Protein AF-A0AAW8HUB0-F1 (afdb_monomer)

Radius of gyration: 15.44 Å; Cα contacts (8 Å, |Δi|>4): 208; chains: 1; bounding box: 34×41×39 Å

Secondary structure (DSSP, 8-state):
----B-TT--HHHHHHHHHHSTTS-HHHHHHHT--HHHHHHHHHHHHHHHHHHTT-BSSPPEEEE-GGG-EEEE--B-HHHHHH-EEEETTEEEE----SHHHHHHHHHHHHHHHHHHHHHHH--SHHHHHHHHHHHHHHHHHHHHHHTT-HHHHHHHHHHHHT--TTS--

Sequence (171 aa):
MKKLKTKNLKESEFIRYIENNPVVSKALCEEYGISTETIAYALYVHSNNFFLKNNYVQDDIHYDIVKDNLIIMKPTLRQSYRRTRQVDYNGYIFLSGIKEYQDYCILLTLCCYHWIADVFTVYNHSEQSQFIIAVTNDLLKRSVDHFSAEHENVINCFNILKEKFPSYKKN

Nearest PDB structures (foldseek):
  8any-assembly1_AL  TM=5.042E-01  e=6.457E+00  Homo sapiens
  8jd3-assembly1_3  TM=2.979E-01  e=7.185E+00  Homo sapiens
  8qae-assembly1_A  TM=3.237E-01  e=9.384E+00  synthetic construct

Foldseek 3Di:
DPWDWQPPDDLVSQLVVQQVDPLFPPVLCVVLVHHSSLLSNLLQVLLQVQCVVLPFADDGWTWIADPPRAIFIDGHGDPVCVVQVWDDQPNDTDRLPDDDSSLSSLLSLLSSLLVLLLCLVLPHDDSSSVSNNVRSVVSNVVSCVVCCVPRVSSNVSSVVVSVPDPPPPPD

Mean predicted aligned error: 7.53 Å

Organism: Pluralibacter gergoviae (NCBI:txid61647)

pLDDT: mean 77.23, std 11.47, range [35.84, 92.56]

Structure (mmCIF, N/CA/C/O backbone):
data_AF-A0AAW8HUB0-F1
#
_entry.id   AF-A0AAW8HUB0-F1
#
loop_
_atom_site.group_PDB
_atom_site.id
_atom_site.type_symbol
_atom_site.label_atom_id
_atom_site.label_alt_id
_atom_site.label_comp_id
_atom_site.label_asym_id
_atom_site.label_entity_id
_atom_site.label_seq_id
_atom_site.pdbx_PDB_ins_code
_atom_site.Cartn_x
_atom_site.Cartn_y
_atom_site.Cartn_z
_atom_site.occupancy
_atom_site.B_iso_or_equiv
_atom_site.auth_seq_id
_atom_site.auth_comp_id
_atom_site.auth_asym_id
_atom_site.auth_atom_id
_atom_site.pdbx_PDB_model_num
ATOM 1 N N . MET A 1 1 ? 11.659 -10.778 15.248 1.00 37.06 1 MET A N 1
ATOM 2 C CA . MET A 1 1 ? 10.255 -11.199 15.026 1.00 37.06 1 MET A CA 1
ATOM 3 C C . MET A 1 1 ? 10.199 -12.157 13.846 1.00 37.06 1 MET A C 1
ATOM 5 O O . MET A 1 1 ? 10.813 -11.865 12.826 1.00 37.06 1 MET A O 1
ATOM 9 N N . LYS A 1 2 ? 9.523 -13.307 13.977 1.00 40.53 2 LYS A N 1
ATOM 10 C CA . LYS A 1 2 ? 9.241 -14.193 12.832 1.00 40.53 2 LYS A CA 1
ATOM 11 C C . LYS A 1 2 ? 8.358 -13.418 11.843 1.00 40.53 2 LYS A C 1
ATOM 13 O O . LYS A 1 2 ? 7.355 -12.860 12.269 1.00 40.53 2 LYS A O 1
ATOM 18 N N . LYS A 1 3 ? 8.737 -13.357 10.558 1.00 47.56 3 LYS A N 1
ATOM 19 C CA . LYS A 1 3 ? 7.909 -12.751 9.499 1.00 47.56 3 LYS A CA 1
ATOM 20 C C . LYS A 1 3 ? 6.572 -13.493 9.449 1.00 47.56 3 LYS A C 1
ATOM 22 O O . LYS A 1 3 ? 6.553 -14.674 9.099 1.00 47.56 3 LYS A O 1
ATOM 27 N N . LEU A 1 4 ? 5.482 -12.827 9.816 1.00 48.91 4 LEU A N 1
ATOM 28 C CA . LEU A 1 4 ? 4.146 -13.372 9.623 1.00 48.91 4 LEU A CA 1
ATOM 29 C C . LEU A 1 4 ? 3.770 -13.127 8.159 1.00 48.91 4 LEU A C 1
ATOM 31 O O . LEU A 1 4 ? 3.674 -11.984 7.720 1.00 48.91 4 LEU A O 1
ATOM 35 N N . LYS A 1 5 ? 3.637 -14.203 7.384 1.00 52.25 5 LYS A N 1
ATOM 36 C CA . LYS A 1 5 ? 3.112 -14.134 6.017 1.00 52.25 5 LYS A CA 1
ATOM 37 C C . LYS A 1 5 ? 1.595 -14.198 6.126 1.00 52.25 5 LYS A C 1
ATOM 39 O O . LYS A 1 5 ? 1.090 -15.237 6.544 1.00 52.25 5 LYS A O 1
ATOM 44 N N . THR A 1 6 ? 0.868 -13.149 5.744 1.00 53.97 6 THR A N 1
ATOM 45 C CA . THR A 1 6 ? -0.609 -13.134 5.818 1.00 53.97 6 THR A CA 1
ATOM 46 C C . THR A 1 6 ? -1.260 -13.804 4.602 1.00 53.97 6 THR A C 1
ATOM 48 O O . THR A 1 6 ? -2.378 -13.484 4.203 1.00 53.97 6 THR A O 1
ATOM 51 N N . LYS A 1 7 ? -0.545 -14.746 3.973 1.00 49.94 7 LYS A N 1
ATOM 52 C CA . LYS A 1 7 ? -1.015 -15.435 2.774 1.00 49.94 7 LYS A CA 1
ATOM 53 C C . LYS A 1 7 ? -2.383 -16.066 3.068 1.00 49.94 7 LYS A C 1
ATOM 55 O O . LYS A 1 7 ? -2.482 -16.892 3.970 1.00 49.94 7 LYS A O 1
ATOM 60 N N . ASN A 1 8 ? -3.384 -15.695 2.273 1.00 54.28 8 ASN A N 1
ATOM 61 C CA . ASN A 1 8 ? -4.779 -16.129 2.352 1.00 54.28 8 ASN A CA 1
ATOM 62 C C . ASN A 1 8 ? -5.586 -15.658 3.582 1.00 54.28 8 ASN A C 1
ATOM 64 O O . ASN A 1 8 ? -6.572 -16.319 3.904 1.00 54.28 8 ASN A O 1
ATOM 68 N N . LEU A 1 9 ? -5.213 -14.566 4.269 1.00 63.25 9 LEU A N 1
ATOM 69 C CA . LEU A 1 9 ? -6.100 -14.020 5.306 1.00 63.25 9 LEU A CA 1
ATOM 70 C C . LEU A 1 9 ? -7.388 -13.482 4.673 1.00 63.25 9 LEU A C 1
ATOM 72 O O . LEU A 1 9 ? -7.348 -12.591 3.822 1.00 63.25 9 LEU A O 1
ATOM 76 N N . LYS A 1 10 ? -8.526 -14.004 5.126 1.00 69.06 10 LYS A N 1
ATOM 77 C CA . LYS A 1 10 ? -9.844 -13.423 4.851 1.00 69.06 10 LYS A CA 1
ATOM 78 C C . LYS A 1 10 ? -9.950 -12.058 5.530 1.00 69.06 10 LYS A C 1
ATOM 80 O O . LYS A 1 10 ? -9.254 -11.800 6.511 1.00 69.06 10 LYS A O 1
ATOM 85 N N . GLU A 1 11 ? -10.861 -11.213 5.054 1.00 72.94 11 GLU A N 1
ATOM 86 C CA . GLU A 1 11 ? -11.143 -9.885 5.625 1.00 72.94 11 GLU A CA 1
ATOM 87 C C . GLU A 1 11 ? -11.198 -9.897 7.164 1.00 72.94 11 GLU A C 1
ATOM 89 O O . GLU A 1 11 ? -10.469 -9.156 7.820 1.00 72.94 11 GLU A O 1
ATOM 94 N N . SER A 1 12 ? -11.976 -10.810 7.751 1.00 73.38 12 SER A N 1
ATOM 95 C CA . SER A 1 12 ? -12.127 -10.930 9.206 1.00 73.38 12 SER A CA 1
ATOM 96 C C . SER A 1 12 ? -10.828 -11.283 9.937 1.00 73.38 12 SER A C 1
ATOM 98 O O . SER A 1 12 ? -10.614 -10.867 11.076 1.00 73.38 12 SER A O 1
ATOM 100 N N . GLU A 1 13 ? -9.927 -12.026 9.297 1.00 74.81 13 GLU A N 1
ATOM 101 C CA . GLU A 1 13 ? -8.632 -12.377 9.873 1.00 74.81 13 GLU A CA 1
ATOM 102 C C . GLU A 1 13 ? -7.633 -11.220 9.760 1.00 74.81 13 GLU A C 1
ATOM 104 O O . GLU A 1 13 ? -6.817 -11.032 10.664 1.00 74.81 13 GLU A O 1
ATOM 109 N N . PHE A 1 14 ? -7.722 -10.421 8.691 1.00 77.44 14 PHE A N 1
ATOM 110 C CA . PHE A 1 14 ? -6.970 -9.173 8.552 1.00 77.44 14 PHE A CA 1
ATOM 111 C C . PHE A 1 14 ? -7.411 -8.146 9.601 1.00 77.44 14 PHE A C 1
ATOM 113 O O . PHE A 1 14 ? -6.564 -7.592 10.301 1.00 77.44 14 PHE A O 1
ATOM 120 N N . ILE A 1 15 ? -8.723 -7.960 9.774 1.00 78.38 15 ILE A N 1
ATOM 121 C CA . ILE A 1 15 ? -9.304 -7.063 10.780 1.00 78.38 15 ILE A CA 1
ATOM 122 C C . ILE A 1 15 ? -8.828 -7.442 12.178 1.00 78.38 15 ILE A C 1
ATOM 124 O O . ILE A 1 15 ? -8.159 -6.644 12.838 1.00 78.38 15 ILE A O 1
ATOM 128 N N . ARG A 1 16 ? -9.045 -8.702 12.577 1.00 77.62 16 ARG A N 1
ATOM 129 C CA . ARG A 1 16 ? -8.613 -9.205 13.887 1.00 77.62 16 ARG A CA 1
ATOM 130 C C . ARG A 1 16 ? -7.115 -9.027 14.106 1.00 77.62 16 ARG A C 1
ATOM 132 O O . ARG A 1 16 ? -6.648 -8.873 15.231 1.00 77.62 16 ARG A O 1
ATOM 139 N N . TYR A 1 17 ? -6.319 -9.089 13.046 1.00 73.81 17 TYR A N 1
ATOM 140 C CA . TYR A 1 17 ? -4.887 -8.885 13.157 1.00 73.81 17 TYR A CA 1
ATOM 141 C C . TYR A 1 17 ? -4.527 -7.418 13.432 1.00 73.81 17 TYR A C 1
ATOM 143 O O . TYR A 1 17 ? -3.723 -7.166 14.331 1.00 73.81 17 TYR A O 1
ATOM 151 N N . ILE A 1 18 ? -5.106 -6.462 12.698 1.00 77.25 18 ILE A N 1
ATOM 152 C CA . ILE A 1 18 ? -4.894 -5.024 12.942 1.00 77.25 18 ILE A CA 1
ATOM 153 C C . ILE A 1 18 ? -5.333 -4.641 14.355 1.00 77.25 18 ILE A C 1
ATOM 155 O O . ILE A 1 18 ? -4.630 -3.894 15.024 1.00 77.25 18 ILE A O 1
ATOM 159 N N . GLU A 1 19 ? -6.435 -5.199 14.852 1.00 74.50 19 GLU A N 1
ATOM 160 C CA . GLU A 1 19 ? -6.886 -4.964 16.229 1.00 74.50 19 GLU A CA 1
ATOM 161 C C . GLU A 1 19 ? -5.852 -5.397 17.276 1.00 74.50 19 GLU A C 1
ATOM 163 O O . GLU A 1 19 ? -5.674 -4.736 18.297 1.00 74.50 19 GLU A O 1
ATOM 168 N N . ASN A 1 20 ? -5.139 -6.492 17.007 1.00 73.44 20 ASN A N 1
ATOM 169 C CA . ASN A 1 20 ? -4.171 -7.077 17.932 1.00 73.44 20 ASN A CA 1
ATOM 170 C C . ASN A 1 20 ? -2.740 -6.536 17.767 1.00 73.44 20 ASN A C 1
ATOM 172 O O . ASN A 1 20 ? -1.853 -6.937 18.523 1.00 73.44 20 ASN A O 1
ATOM 176 N N . ASN A 1 21 ? -2.479 -5.651 16.797 1.00 68.62 21 ASN A N 1
ATOM 177 C CA . ASN A 1 21 ? -1.137 -5.143 16.506 1.00 68.62 21 ASN A CA 1
ATOM 178 C C . ASN A 1 21 ? -1.131 -3.613 16.373 1.00 68.62 21 ASN A C 1
ATOM 180 O O . ASN A 1 21 ? -2.015 -3.052 15.735 1.00 68.62 21 ASN A O 1
ATOM 184 N N . PRO A 1 22 ? -0.098 -2.907 16.870 1.00 66.94 22 PRO A N 1
ATOM 185 C CA . PRO A 1 22 ? 0.001 -1.454 16.750 1.00 66.94 22 PRO A CA 1
ATOM 186 C C . PRO A 1 22 ? 0.521 -1.061 15.358 1.00 66.94 22 PRO A C 1
ATOM 188 O O . PRO A 1 22 ? 1.553 -0.408 15.207 1.00 66.94 22 PRO A O 1
ATOM 191 N N . VAL A 1 23 ? -0.170 -1.529 14.319 1.00 69.12 23 VAL A N 1
ATOM 192 C CA . VAL A 1 23 ? 0.018 -1.074 12.937 1.00 69.12 23 VAL A CA 1
ATOM 193 C C . VAL A 1 23 ? -0.406 0.389 12.847 1.00 69.12 23 VAL A C 1
ATOM 195 O O . VAL A 1 23 ? 0.290 1.202 12.242 1.00 69.12 23 VAL A O 1
ATOM 198 N N . VAL A 1 24 ? -1.505 0.723 13.523 1.00 70.06 24 VAL A N 1
ATOM 199 C CA . VAL A 1 24 ? -2.088 2.060 13.562 1.00 70.06 24 VAL A CA 1
ATOM 200 C C . VAL A 1 24 ? -1.714 2.755 14.866 1.00 70.06 24 VAL A C 1
ATOM 202 O O . VAL A 1 24 ? -1.662 2.123 15.925 1.00 70.06 24 VAL A O 1
ATOM 205 N N . SER A 1 25 ? -1.443 4.058 14.795 1.00 70.00 25 SER A N 1
ATOM 206 C CA . SER A 1 25 ? -1.161 4.867 15.978 1.00 70.00 25 SER A CA 1
A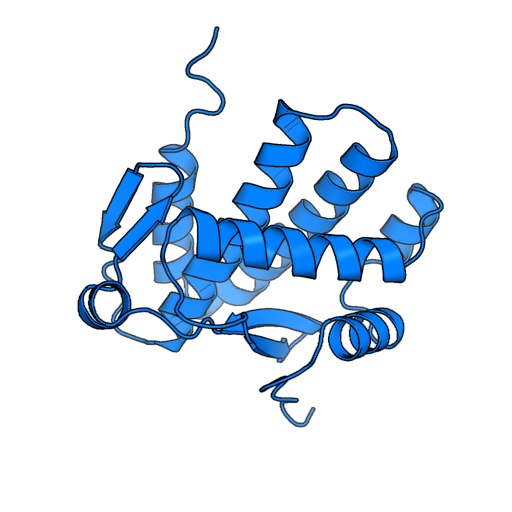TOM 207 C C . SER A 1 25 ? -2.361 4.862 16.928 1.00 70.00 25 SER A C 1
ATOM 209 O O . SER A 1 25 ? -3.455 5.298 16.568 1.00 70.00 25 SER A O 1
ATOM 211 N N . LYS A 1 26 ? -2.145 4.399 18.166 1.00 72.44 26 LYS A N 1
ATOM 212 C CA . LYS A 1 26 ? -3.148 4.496 19.238 1.00 72.44 26 LYS A CA 1
ATOM 213 C C . LYS A 1 26 ? -3.556 5.944 19.494 1.00 72.44 26 LYS A C 1
ATOM 215 O O . LYS A 1 26 ? -4.738 6.202 19.664 1.00 72.44 26 LYS A O 1
ATOM 220 N N . ALA A 1 27 ? -2.598 6.870 19.420 1.00 73.50 27 ALA A N 1
ATOM 221 C CA . ALA A 1 27 ? -2.864 8.295 19.566 1.00 73.50 27 ALA A CA 1
ATOM 222 C C . ALA A 1 27 ? -3.822 8.811 18.478 1.00 73.50 27 ALA A C 1
ATOM 224 O O . ALA A 1 27 ? -4.733 9.562 18.794 1.00 73.50 27 ALA A O 1
ATOM 225 N N . LEU A 1 28 ? -3.686 8.344 17.227 1.00 70.62 28 LEU A N 1
ATOM 226 C CA . LEU A 1 28 ? -4.644 8.686 16.166 1.00 70.62 28 LEU A CA 1
ATOM 227 C C . LEU A 1 28 ? -6.026 8.071 16.427 1.00 70.62 28 LEU A C 1
ATOM 229 O O . LEU A 1 28 ? -7.038 8.706 16.170 1.00 70.62 28 LEU A O 1
ATOM 233 N N . CYS A 1 29 ? -6.101 6.843 16.947 1.00 74.50 29 CYS A N 1
ATOM 234 C CA . CYS A 1 29 ? -7.394 6.236 17.288 1.00 74.50 29 CYS A CA 1
ATOM 235 C C . CYS A 1 29 ? -8.106 7.012 18.412 1.00 74.50 29 CYS A C 1
ATOM 237 O O . CYS A 1 29 ? -9.315 7.224 18.347 1.00 74.50 29 CYS A O 1
ATOM 239 N N . GLU A 1 30 ? -7.350 7.457 19.419 1.00 79.50 30 GLU A N 1
ATOM 240 C CA . GLU A 1 30 ? -7.841 8.270 20.537 1.00 79.50 30 GLU A CA 1
ATOM 241 C C . GLU A 1 30 ? -8.266 9.676 20.089 1.00 79.50 30 GLU A C 1
ATOM 243 O O . GLU A 1 30 ? -9.328 10.138 20.497 1.00 79.50 30 GLU A O 1
ATOM 248 N N . GLU A 1 31 ? -7.488 10.326 19.217 1.00 78.81 31 GLU A N 1
ATOM 249 C CA . GLU A 1 31 ? -7.770 11.668 18.682 1.00 78.81 31 GLU A CA 1
ATOM 250 C C . GLU A 1 31 ? -9.123 11.738 17.963 1.00 78.81 31 GLU A C 1
ATOM 252 O O . GLU A 1 31 ? -9.863 12.704 18.137 1.00 78.81 31 GLU A O 1
ATOM 257 N N . TYR A 1 32 ? -9.467 10.704 17.192 1.00 72.88 32 TYR A N 1
ATOM 258 C CA . TYR A 1 32 ? -10.697 10.675 16.395 1.00 72.88 32 TYR A CA 1
ATOM 259 C C . TYR A 1 32 ? -11.831 9.862 17.038 1.00 72.88 32 TYR A C 1
ATOM 261 O O . TYR A 1 32 ? -12.930 9.823 16.491 1.00 72.88 32 TYR A O 1
ATOM 269 N N . GLY A 1 33 ? -11.597 9.202 18.180 1.00 75.38 33 GLY A N 1
ATOM 270 C CA . GLY A 1 33 ? -12.609 8.393 18.870 1.00 75.38 33 GLY A CA 1
ATOM 271 C C . GLY A 1 33 ? -13.101 7.173 18.077 1.00 75.38 33 GLY A C 1
ATOM 272 O O . GLY A 1 33 ? -14.262 6.785 18.212 1.00 75.38 33 GLY A O 1
ATOM 273 N N . ILE A 1 34 ? -12.252 6.573 17.232 1.00 73.56 34 ILE A N 1
ATOM 274 C CA . ILE A 1 34 ? -12.623 5.483 16.307 1.00 73.56 34 ILE A CA 1
ATOM 275 C C . ILE A 1 34 ? -11.836 4.198 16.611 1.00 73.56 34 ILE A C 1
ATOM 277 O O . ILE A 1 34 ? -10.672 4.233 17.011 1.00 73.56 34 ILE A O 1
ATOM 281 N N . SER A 1 35 ? -12.477 3.038 16.408 1.00 76.94 35 SER A N 1
ATOM 282 C CA . SER A 1 35 ? -11.877 1.718 16.625 1.00 76.94 35 SER A CA 1
ATOM 283 C C . SER A 1 35 ? -10.853 1.330 15.548 1.00 76.94 35 SER A C 1
ATOM 285 O O . SER A 1 35 ? -10.976 1.670 14.369 1.00 76.94 35 SER A O 1
ATOM 287 N N . THR A 1 36 ? -9.870 0.518 15.940 1.00 74.44 36 THR A N 1
ATOM 288 C CA . THR A 1 36 ? -8.906 -0.128 15.032 1.00 74.44 36 THR A CA 1
ATOM 289 C C . THR A 1 36 ? -9.566 -1.046 13.998 1.00 74.44 36 THR A C 1
ATOM 291 O O . THR A 1 36 ? -9.034 -1.198 12.899 1.00 74.44 36 THR A O 1
ATOM 294 N N . GLU A 1 37 ? -10.742 -1.597 14.303 1.00 78.44 37 GLU A N 1
ATOM 295 C CA . GLU A 1 37 ? -11.569 -2.389 13.383 1.00 78.44 37 GLU A CA 1
ATOM 296 C C . GLU A 1 37 ? -11.948 -1.596 12.122 1.00 78.44 37 GLU A C 1
ATOM 298 O O . GLU A 1 37 ? -11.732 -2.048 10.996 1.00 78.44 37 GLU A O 1
ATOM 303 N N . THR A 1 38 ? -12.440 -0.368 12.316 1.00 75.00 38 THR A N 1
ATOM 304 C CA . THR A 1 38 ? -12.889 0.522 11.232 1.00 75.00 38 THR A CA 1
ATOM 305 C C . THR A 1 38 ? -11.745 0.823 10.264 1.00 75.00 38 THR A C 1
ATOM 307 O O . THR A 1 38 ? -11.920 0.859 9.045 1.00 75.00 38 THR A O 1
ATOM 310 N N . ILE A 1 39 ? -10.540 0.982 10.810 1.00 74.56 39 ILE A N 1
ATOM 311 C CA . ILE A 1 39 ? -9.317 1.236 10.048 1.00 74.56 39 ILE A CA 1
ATOM 312 C C . ILE A 1 39 ? -8.937 0.022 9.215 1.00 74.56 39 ILE A C 1
ATOM 314 O O . ILE A 1 39 ? -8.610 0.144 8.035 1.00 74.56 39 ILE A O 1
ATOM 318 N N . ALA A 1 40 ? -8.956 -1.153 9.836 1.00 77.62 40 ALA A N 1
ATOM 319 C CA . ALA A 1 40 ? -8.586 -2.392 9.183 1.00 77.62 40 ALA A CA 1
ATOM 320 C C . ALA A 1 40 ? -9.528 -2.702 8.018 1.00 77.62 40 ALA A C 1
ATOM 322 O O . ALA A 1 40 ? -9.073 -3.048 6.928 1.00 77.62 40 ALA A O 1
ATOM 323 N N . TYR A 1 41 ? -10.827 -2.496 8.229 1.00 78.44 41 TYR A N 1
ATOM 324 C CA . TYR A 1 41 ? -11.830 -2.622 7.185 1.00 78.44 41 TYR A CA 1
ATOM 325 C C . TYR A 1 41 ? -11.573 -1.639 6.035 1.00 78.44 41 TYR A C 1
ATOM 327 O O . TYR A 1 41 ? -11.488 -2.053 4.878 1.00 78.44 41 TYR A O 1
ATOM 335 N N . ALA A 1 42 ? -11.355 -0.353 6.335 1.00 75.94 42 ALA A N 1
ATOM 336 C CA . ALA A 1 42 ? -11.070 0.653 5.312 1.00 75.94 42 ALA A CA 1
ATOM 337 C C . ALA A 1 42 ? -9.801 0.315 4.510 1.00 75.94 42 ALA A C 1
ATOM 339 O O . ALA A 1 42 ? -9.812 0.329 3.276 1.00 75.94 42 ALA A O 1
ATOM 340 N N . LEU A 1 43 ? -8.714 -0.062 5.185 1.00 78.94 43 LEU A N 1
ATOM 341 C CA . LEU A 1 43 ? -7.482 -0.481 4.522 1.00 78.94 43 LEU A CA 1
ATOM 342 C C . LEU A 1 43 ? -7.721 -1.693 3.620 1.00 78.94 43 LEU A C 1
ATOM 344 O O . LEU A 1 43 ? -7.283 -1.676 2.472 1.00 78.94 43 LEU A O 1
ATOM 348 N N . TYR A 1 44 ? -8.438 -2.715 4.087 1.00 81.44 44 TYR A N 1
ATOM 349 C CA . TYR A 1 44 ? -8.716 -3.912 3.296 1.00 81.44 44 TYR A CA 1
ATOM 350 C C . TYR A 1 44 ? -9.565 -3.598 2.056 1.00 81.44 44 TYR A C 1
ATOM 352 O O . TYR A 1 44 ? -9.162 -3.901 0.929 1.00 81.44 44 TYR A O 1
ATOM 360 N N . VAL A 1 45 ? -10.707 -2.932 2.234 1.00 81.75 45 VAL A N 1
ATOM 361 C CA . VAL A 1 45 ? -11.656 -2.635 1.150 1.00 81.75 45 VAL A CA 1
ATOM 362 C C . VAL A 1 45 ? -11.050 -1.697 0.115 1.00 81.75 45 VAL A C 1
ATOM 364 O O . VAL A 1 45 ? -11.116 -1.970 -1.087 1.00 81.75 45 VAL A O 1
ATOM 367 N N . HIS A 1 46 ? -10.430 -0.598 0.547 1.00 81.19 46 HIS A N 1
ATOM 368 C CA . HIS A 1 46 ? -9.910 0.386 -0.398 1.00 81.19 46 HIS A CA 1
ATOM 369 C C . HIS A 1 46 ? -8.630 -0.076 -1.087 1.00 81.19 46 HIS A C 1
ATOM 371 O O . HIS A 1 46 ? -8.419 0.286 -2.248 1.00 81.19 46 HIS A O 1
ATOM 377 N N . SER A 1 47 ? -7.835 -0.935 -0.440 1.00 81.25 47 SER A N 1
ATOM 378 C CA . SER A 1 47 ? -6.753 -1.633 -1.135 1.00 81.25 47 SER A CA 1
ATOM 379 C C . SER A 1 47 ? -7.324 -2.517 -2.237 1.00 81.25 47 SER A C 1
ATOM 381 O O . SER A 1 47 ? -6.959 -2.346 -3.397 1.00 81.25 47 SER A O 1
ATOM 383 N N . ASN A 1 48 ? -8.279 -3.400 -1.927 1.00 80.94 48 ASN A N 1
ATOM 384 C CA . ASN A 1 48 ? -8.891 -4.270 -2.940 1.00 80.94 48 ASN A CA 1
ATOM 385 C C . ASN A 1 48 ? -9.495 -3.467 -4.097 1.00 80.94 48 ASN A C 1
ATOM 387 O O . ASN A 1 48 ? -9.233 -3.778 -5.258 1.00 80.94 48 ASN A O 1
ATOM 391 N N . ASN A 1 49 ? -10.186 -2.363 -3.805 1.00 80.75 49 ASN A N 1
ATOM 392 C CA . ASN A 1 49 ? -10.693 -1.455 -4.831 1.00 80.75 49 ASN A CA 1
ATOM 393 C C . ASN A 1 49 ? -9.569 -0.870 -5.705 1.00 80.75 49 ASN A C 1
ATOM 395 O O . ASN A 1 49 ? -9.659 -0.942 -6.927 1.00 80.75 49 ASN A O 1
ATOM 399 N N . PHE A 1 50 ? -8.486 -0.349 -5.117 1.00 82.00 50 PHE A N 1
ATOM 400 C CA . PHE A 1 50 ? -7.352 0.181 -5.882 1.00 82.00 50 PHE A CA 1
ATOM 401 C C . PHE A 1 50 ? -6.794 -0.853 -6.869 1.00 82.00 50 PHE A C 1
ATOM 403 O O . PHE A 1 50 ? -6.630 -0.553 -8.055 1.00 82.00 50 PHE A O 1
ATOM 410 N N . PHE A 1 51 ? -6.537 -2.080 -6.415 1.00 81.94 51 PHE A N 1
ATOM 411 C CA . PHE A 1 51 ? -5.938 -3.098 -7.278 1.00 81.94 51 PHE A CA 1
ATOM 412 C C . PHE A 1 51 ? -6.905 -3.644 -8.330 1.00 81.94 51 PHE A C 1
ATOM 414 O O . PHE A 1 51 ? -6.491 -3.875 -9.469 1.00 81.94 51 PHE A O 1
ATOM 421 N N . LEU A 1 52 ? -8.180 -3.827 -7.981 1.00 80.50 52 LEU A N 1
ATOM 422 C CA . LEU A 1 52 ? -9.208 -4.301 -8.911 1.00 80.50 52 LEU A CA 1
ATOM 423 C C . LEU A 1 52 ? -9.548 -3.242 -9.963 1.00 80.50 52 LEU A C 1
ATOM 425 O O . LEU A 1 52 ? -9.577 -3.556 -11.152 1.00 80.50 52 LEU A O 1
ATOM 429 N N . LYS A 1 53 ? -9.741 -1.981 -9.556 1.00 76.94 53 LYS A N 1
ATOM 430 C CA . LYS A 1 53 ? -10.094 -0.869 -10.456 1.00 76.94 53 LYS A CA 1
ATOM 431 C C . LYS A 1 53 ? -9.011 -0.604 -11.498 1.00 76.94 53 LYS A C 1
ATOM 433 O O . LYS A 1 53 ? -9.331 -0.343 -12.652 1.00 76.94 53 LYS A O 1
ATOM 438 N N . ASN A 1 54 ? -7.744 -0.721 -11.106 1.00 74.94 54 ASN A N 1
ATOM 439 C CA . ASN A 1 54 ? -6.603 -0.596 -12.017 1.00 74.94 54 ASN A CA 1
ATOM 440 C C . ASN A 1 54 ? -6.227 -1.935 -12.683 1.00 74.94 54 ASN A C 1
ATOM 442 O O . ASN A 1 54 ? -5.180 -2.050 -13.314 1.00 74.94 54 ASN A O 1
ATOM 446 N N . ASN A 1 55 ? -7.077 -2.963 -12.551 1.00 76.81 55 ASN A N 1
ATOM 447 C CA . ASN A 1 55 ? -6.949 -4.256 -13.219 1.00 76.81 55 ASN A CA 1
ATOM 448 C C . ASN A 1 55 ? -5.616 -4.983 -12.952 1.00 76.81 55 ASN A C 1
ATOM 450 O O . ASN A 1 55 ? -5.154 -5.783 -13.768 1.00 76.81 55 ASN A O 1
ATOM 454 N N . TYR A 1 56 ? -4.982 -4.718 -11.809 1.00 76.00 56 TYR A N 1
ATOM 455 C CA . TYR A 1 56 ? -3.681 -5.288 -11.472 1.00 76.00 56 TYR A CA 1
ATOM 456 C C . TYR A 1 56 ? -3.752 -6.763 -11.123 1.00 76.00 56 TYR A C 1
ATOM 458 O O . TYR A 1 56 ? -2.792 -7.491 -11.379 1.00 76.00 56 TYR A O 1
ATOM 466 N N . VAL A 1 57 ? -4.849 -7.193 -10.503 1.00 76.50 57 VAL A N 1
ATOM 467 C CA . VAL A 1 57 ? -4.939 -8.488 -9.824 1.00 76.50 57 VAL A CA 1
ATOM 468 C C . VAL A 1 57 ? -5.934 -9.439 -10.476 1.00 76.50 57 VAL A C 1
ATOM 470 O O . VAL A 1 57 ? -6.798 -9.036 -11.261 1.00 76.50 57 VAL A O 1
ATOM 473 N N . GLN A 1 58 ? -5.736 -10.728 -10.205 1.00 69.06 58 GLN A N 1
ATOM 474 C CA . GLN A 1 58 ? -6.672 -11.804 -10.558 1.00 69.06 58 GLN A CA 1
ATOM 475 C C . GLN A 1 58 ? -7.479 -12.294 -9.354 1.00 69.06 58 GLN A C 1
ATOM 477 O O . GLN A 1 58 ? -8.595 -12.753 -9.551 1.00 69.06 58 GLN A O 1
ATOM 482 N N . ASP A 1 59 ? -6.925 -12.142 -8.151 1.00 70.75 59 ASP A N 1
ATOM 483 C CA . ASP A 1 59 ? -7.471 -12.607 -6.876 1.00 70.75 59 ASP A CA 1
ATOM 484 C C . ASP A 1 59 ? -7.243 -11.541 -5.789 1.00 70.75 59 ASP A C 1
ATOM 486 O O . ASP A 1 59 ? -6.553 -10.541 -6.029 1.00 70.75 59 ASP A O 1
ATOM 490 N N . ASP A 1 60 ? -7.779 -11.787 -4.592 1.00 67.06 60 ASP A N 1
ATOM 491 C CA . ASP A 1 60 ? -7.642 -10.930 -3.411 1.00 67.06 60 ASP A CA 1
ATOM 492 C C . ASP A 1 60 ? -6.176 -10.602 -3.064 1.00 67.06 60 ASP A C 1
ATOM 494 O O . ASP A 1 60 ? -5.233 -11.367 -3.311 1.00 67.06 60 ASP A O 1
ATOM 498 N N . ILE A 1 61 ? -5.971 -9.424 -2.470 1.00 73.94 61 ILE A N 1
ATOM 499 C CA . ILE A 1 61 ? -4.641 -8.931 -2.099 1.00 73.94 61 ILE A CA 1
ATOM 500 C C . ILE A 1 61 ? -4.118 -9.667 -0.868 1.00 73.94 61 ILE A C 1
ATOM 502 O O . ILE A 1 61 ? -4.789 -9.777 0.156 1.00 73.94 61 ILE A O 1
ATOM 506 N N . HIS A 1 62 ? -2.857 -10.091 -0.939 1.00 77.19 62 HIS A N 1
ATOM 507 C CA . HIS A 1 62 ? -2.119 -10.579 0.221 1.00 77.19 62 HIS A CA 1
ATOM 508 C C . HIS A 1 62 ? -1.319 -9.460 0.866 1.00 77.19 62 HIS A C 1
ATOM 510 O O . HIS A 1 62 ? -0.985 -8.475 0.212 1.00 77.19 62 HIS A O 1
ATOM 516 N N . TYR A 1 63 ? -0.920 -9.645 2.119 1.00 77.12 63 TYR A N 1
ATOM 517 C CA . TYR A 1 63 ? -0.105 -8.672 2.828 1.00 77.12 63 TYR A CA 1
ATOM 518 C C . TYR A 1 63 ? 1.126 -9.359 3.447 1.00 77.12 63 TYR A C 1
ATOM 520 O O . TYR A 1 63 ? 1.143 -10.540 3.790 1.00 77.12 63 TYR A O 1
ATOM 528 N N . ASP A 1 64 ? 2.217 -8.626 3.547 1.00 75.81 64 ASP A N 1
ATOM 529 C CA . ASP A 1 64 ? 3.398 -9.009 4.302 1.00 75.81 64 ASP A CA 1
ATOM 530 C C . ASP A 1 64 ? 3.611 -7.940 5.354 1.00 75.81 64 ASP A C 1
ATOM 532 O O . ASP A 1 64 ? 3.519 -6.748 5.071 1.00 75.81 64 ASP A O 1
ATOM 536 N N . ILE A 1 65 ? 3.926 -8.368 6.566 1.00 71.12 65 ILE A N 1
ATOM 537 C CA . ILE A 1 65 ? 4.219 -7.441 7.648 1.00 71.12 65 ILE A CA 1
ATOM 538 C C . ILE A 1 65 ? 5.714 -7.458 7.862 1.00 71.12 65 ILE A C 1
ATOM 540 O O . ILE A 1 65 ? 6.326 -8.513 8.072 1.00 71.12 65 ILE A O 1
ATOM 544 N N . VAL A 1 66 ? 6.306 -6.280 7.753 1.00 72.19 66 VAL A N 1
ATOM 545 C CA . VAL A 1 66 ? 7.740 -6.091 7.914 1.00 72.19 66 VAL A CA 1
ATOM 546 C C . VAL A 1 66 ? 8.039 -5.478 9.276 1.00 72.19 66 VAL A C 1
ATOM 548 O O . VAL A 1 66 ? 7.183 -5.420 10.162 1.00 72.19 66 VAL A O 1
ATOM 551 N N . LYS A 1 67 ? 9.304 -5.122 9.492 1.00 69.00 67 LYS A N 1
ATOM 552 C CA . LYS A 1 67 ? 9.750 -4.511 10.739 1.00 69.00 67 LYS A CA 1
ATOM 553 C C . LYS A 1 67 ? 8.923 -3.242 11.020 1.00 69.00 67 LYS A C 1
ATOM 555 O O . LYS A 1 67 ? 8.385 -2.628 10.103 1.00 69.00 67 LYS A O 1
ATOM 560 N N . ASP A 1 68 ? 8.777 -2.907 12.299 1.00 70.00 68 ASP A N 1
ATOM 561 C CA . ASP A 1 68 ? 8.049 -1.716 12.758 1.00 70.00 68 ASP A CA 1
ATOM 562 C C . ASP A 1 68 ? 6.540 -1.728 12.440 1.00 70.00 68 ASP A C 1
ATOM 564 O O . ASP A 1 68 ? 5.900 -0.681 12.343 1.00 70.00 68 ASP A O 1
ATOM 568 N N . ASN A 1 69 ? 5.961 -2.931 12.313 1.00 71.31 69 ASN A N 1
ATOM 569 C CA . ASN A 1 69 ? 4.538 -3.182 12.040 1.00 71.31 69 ASN A CA 1
ATOM 570 C C . ASN A 1 69 ? 4.026 -2.527 10.750 1.00 71.31 69 ASN A C 1
ATOM 572 O O . ASN A 1 69 ? 2.838 -2.229 10.634 1.00 71.31 69 ASN A O 1
ATOM 576 N N . LEU A 1 70 ? 4.915 -2.309 9.779 1.00 78.88 70 LEU A N 1
ATOM 577 C CA . LEU A 1 70 ? 4.535 -1.814 8.464 1.00 78.88 70 LEU A CA 1
ATOM 578 C C . LEU A 1 70 ? 3.943 -2.938 7.622 1.00 78.88 70 LEU A C 1
ATOM 580 O O . LEU A 1 70 ? 4.418 -4.076 7.641 1.00 78.88 70 LEU A O 1
ATOM 584 N N . ILE A 1 71 ? 2.923 -2.590 6.848 1.00 83.44 71 ILE A N 1
ATOM 585 C CA . ILE A 1 71 ? 2.250 -3.504 5.934 1.00 83.44 71 ILE A CA 1
ATOM 586 C C . ILE A 1 71 ? 2.753 -3.233 4.520 1.00 83.44 71 ILE A C 1
ATOM 588 O O . ILE A 1 71 ? 2.715 -2.097 4.057 1.00 83.44 71 ILE A O 1
ATOM 592 N N . ILE A 1 72 ? 3.191 -4.289 3.838 1.00 85.25 72 ILE A N 1
ATOM 593 C CA . ILE A 1 72 ? 3.484 -4.324 2.406 1.00 85.25 72 ILE A CA 1
ATOM 594 C C . ILE A 1 72 ? 2.412 -5.170 1.727 1.00 85.25 72 ILE A C 1
ATOM 596 O O . ILE A 1 72 ? 2.214 -6.332 2.065 1.00 85.25 72 ILE A O 1
ATOM 600 N N . MET A 1 73 ? 1.750 -4.620 0.723 1.00 85.94 73 MET A N 1
ATOM 601 C CA . MET A 1 73 ? 0.788 -5.338 -0.106 1.00 85.94 73 MET A CA 1
ATOM 602 C C . MET A 1 73 ? 1.525 -6.240 -1.103 1.00 85.94 73 MET A C 1
ATOM 604 O O . MET A 1 73 ? 2.459 -5.821 -1.784 1.00 85.94 73 MET A O 1
ATOM 608 N N . LYS A 1 74 ? 1.091 -7.494 -1.207 1.00 83.88 74 LYS A N 1
ATOM 609 C CA . LYS A 1 74 ? 1.595 -8.537 -2.111 1.00 83.88 74 LYS A CA 1
ATOM 610 C C . LYS A 1 74 ? 0.475 -9.068 -3.009 1.00 83.88 74 LYS A C 1
ATOM 612 O O . LYS A 1 74 ? 0.063 -10.224 -2.885 1.00 83.88 74 LYS A O 1
ATOM 617 N N . PRO A 1 75 ? -0.026 -8.234 -3.926 1.00 78.69 75 PRO A N 1
ATOM 618 C CA . PRO A 1 75 ? -1.069 -8.635 -4.861 1.00 78.69 75 PRO A CA 1
ATOM 619 C C . PRO A 1 75 ? -0.643 -9.821 -5.740 1.00 78.69 75 PRO A C 1
ATOM 621 O O . PRO A 1 75 ? 0.508 -9.909 -6.176 1.00 78.69 75 PRO A O 1
ATOM 624 N N . THR A 1 76 ? -1.591 -10.697 -6.083 1.00 82.88 76 THR A N 1
ATOM 625 C CA . THR A 1 76 ? -1.403 -11.668 -7.173 1.00 82.88 76 THR A CA 1
ATOM 626 C C . THR A 1 76 ? -1.611 -10.959 -8.507 1.00 82.88 76 THR A C 1
ATOM 628 O O . THR A 1 76 ? -2.730 -10.828 -9.003 1.00 82.88 76 THR A O 1
ATOM 631 N N . LEU A 1 77 ? -0.516 -10.457 -9.075 1.00 81.44 77 LEU A N 1
ATOM 632 C CA . LEU A 1 77 ? -0.542 -9.650 -10.293 1.00 81.44 77 LEU A CA 1
ATOM 633 C C . LEU A 1 77 ? -0.918 -10.465 -11.536 1.00 81.44 77 LEU A C 1
ATOM 635 O O . LEU A 1 77 ? -0.396 -11.562 -11.756 1.00 81.44 77 LEU A O 1
ATOM 639 N N . ARG A 1 78 ? -1.703 -9.857 -12.430 1.00 83.56 78 ARG A N 1
ATOM 640 C CA . ARG A 1 78 ? -1.876 -10.333 -13.808 1.00 83.56 78 ARG A CA 1
ATOM 641 C C . ARG A 1 78 ? -0.531 -10.411 -14.530 1.00 83.56 78 ARG A C 1
ATOM 643 O O . ARG A 1 78 ? 0.406 -9.655 -14.264 1.00 83.56 78 ARG A O 1
ATOM 650 N N . GLN A 1 79 ? -0.450 -11.320 -15.500 1.00 80.81 79 GLN A N 1
ATOM 651 C CA . GLN A 1 79 ? 0.797 -11.650 -16.192 1.00 80.81 79 GLN A CA 1
ATOM 652 C C . GLN A 1 79 ? 1.468 -10.445 -16.875 1.00 80.81 79 GLN A C 1
ATOM 654 O O . GLN A 1 79 ? 2.697 -10.365 -16.866 1.00 80.81 79 GLN A O 1
ATOM 659 N N . SER A 1 80 ? 0.690 -9.512 -17.436 1.00 79.88 80 SER A N 1
ATOM 660 C CA . SER A 1 80 ? 1.202 -8.280 -18.052 1.00 79.88 80 SER A CA 1
ATOM 661 C C . SER A 1 80 ? 1.983 -7.443 -17.038 1.00 79.88 80 SER A C 1
ATOM 663 O O . SER A 1 80 ? 3.188 -7.263 -17.203 1.00 79.88 80 SER A O 1
ATOM 665 N N . TYR A 1 81 ? 1.338 -7.044 -15.942 1.00 79.00 81 TYR A N 1
ATOM 666 C CA . TYR A 1 81 ? 1.939 -6.248 -14.870 1.00 79.00 81 TYR A CA 1
ATOM 667 C C . TYR A 1 81 ? 3.086 -6.974 -14.165 1.00 79.00 81 TYR A C 1
ATOM 669 O O . TYR A 1 81 ? 4.064 -6.346 -13.778 1.00 79.00 81 TYR A O 1
ATOM 677 N N . ARG A 1 82 ? 3.037 -8.307 -14.056 1.00 79.12 82 ARG A N 1
ATOM 678 C CA . ARG A 1 82 ? 4.156 -9.090 -13.509 1.00 79.12 82 ARG A CA 1
ATOM 679 C C . ARG A 1 82 ? 5.414 -9.009 -14.382 1.00 79.12 82 ARG A C 1
ATOM 681 O O . ARG A 1 82 ? 6.521 -8.974 -13.848 1.00 79.12 82 ARG A O 1
ATOM 688 N N . ARG A 1 83 ? 5.255 -9.016 -15.710 1.00 79.56 83 ARG A N 1
ATOM 689 C CA . ARG A 1 83 ? 6.372 -8.965 -16.670 1.00 79.56 83 ARG A CA 1
ATOM 690 C C . ARG A 1 83 ? 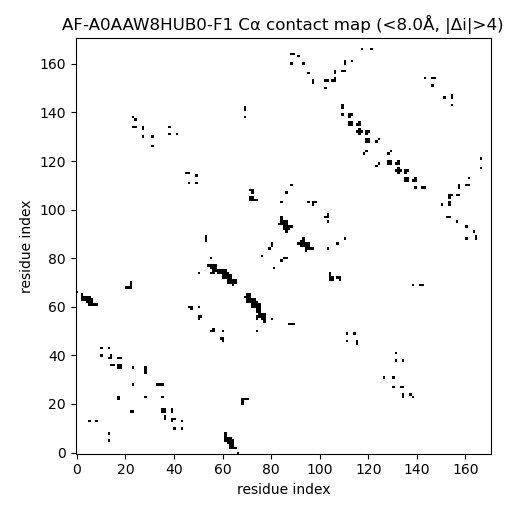6.922 -7.556 -16.833 1.00 79.56 83 ARG A C 1
ATOM 692 O O . ARG A 1 83 ? 8.133 -7.375 -16.826 1.00 79.56 83 ARG A O 1
ATOM 699 N N . THR A 1 84 ? 6.034 -6.582 -16.998 1.00 81.25 84 THR A N 1
ATOM 700 C CA . THR A 1 84 ? 6.401 -5.202 -17.336 1.00 81.25 84 THR A CA 1
ATOM 701 C C . THR A 1 84 ? 6.615 -4.330 -16.107 1.00 81.25 84 THR A C 1
ATOM 703 O O . THR A 1 84 ? 7.253 -3.286 -16.219 1.00 81.25 84 THR A O 1
ATOM 706 N N . ARG A 1 85 ? 6.083 -4.746 -14.947 1.00 84.00 85 ARG A N 1
ATOM 707 C CA . ARG A 1 85 ? 6.095 -3.986 -13.685 1.00 84.00 85 ARG A CA 1
ATOM 708 C C . ARG A 1 85 ? 5.592 -2.564 -13.885 1.00 84.00 85 ARG A C 1
ATOM 710 O O . ARG A 1 85 ? 6.137 -1.593 -13.357 1.00 84.00 85 ARG A O 1
ATOM 717 N N . GLN A 1 86 ? 4.577 -2.465 -14.733 1.00 85.19 86 GLN A N 1
ATOM 718 C CA . GLN A 1 86 ? 3.859 -1.235 -14.991 1.00 85.19 86 GLN A CA 1
ATOM 719 C C . GLN A 1 86 ? 3.003 -0.896 -13.787 1.00 85.19 86 GLN A C 1
ATOM 721 O O . GLN A 1 86 ? 2.336 -1.765 -13.248 1.00 85.19 86 GLN A O 1
ATOM 726 N N . VAL A 1 87 ? 2.978 0.370 -13.415 1.00 82.00 87 VAL A N 1
ATOM 727 C CA . VAL A 1 87 ? 2.048 0.896 -12.430 1.00 82.00 87 VAL A CA 1
ATOM 728 C C . VAL A 1 87 ? 1.057 1.773 -13.188 1.00 82.00 87 VAL A C 1
ATOM 730 O O . VAL A 1 87 ? 1.440 2.821 -13.693 1.00 82.00 87 VAL A O 1
ATOM 733 N N . ASP A 1 88 ? -0.185 1.317 -13.330 1.00 79.06 88 ASP A N 1
ATOM 734 C CA . ASP A 1 88 ? -1.344 2.171 -13.590 1.00 79.06 88 ASP A CA 1
ATOM 735 C C . ASP A 1 88 ? -1.798 2.888 -12.309 1.00 79.06 88 ASP A C 1
ATOM 737 O O . ASP A 1 88 ? -2.270 2.287 -11.335 1.00 79.06 88 ASP A O 1
ATOM 741 N N . TYR A 1 89 ? -1.607 4.195 -12.300 1.00 75.56 89 TYR A N 1
ATOM 742 C CA . TYR A 1 89 ? -2.020 5.063 -11.221 1.00 75.56 89 TYR A CA 1
ATOM 743 C C . TYR A 1 89 ? -3.060 6.052 -11.758 1.00 75.56 89 TYR A C 1
ATOM 745 O O . TYR A 1 89 ? -2.712 7.139 -12.214 1.00 75.56 89 TYR A O 1
ATOM 753 N N . ASN A 1 90 ? -4.340 5.649 -11.733 1.00 69.50 90 ASN A N 1
ATOM 754 C CA . ASN A 1 90 ? -5.497 6.448 -12.176 1.00 69.50 90 ASN A CA 1
ATOM 755 C C . ASN A 1 90 ? -5.434 6.883 -13.647 1.00 69.50 90 ASN A C 1
ATOM 757 O O . ASN A 1 90 ? -5.604 8.059 -13.975 1.00 69.50 90 ASN A O 1
ATOM 761 N N . GLY A 1 91 ? -5.165 5.932 -14.541 1.00 71.19 91 GLY A N 1
ATOM 762 C CA . GLY A 1 91 ? -5.072 6.187 -15.978 1.00 71.19 91 GLY A CA 1
ATOM 763 C C . GLY A 1 91 ? -3.705 6.706 -16.417 1.00 71.19 91 GLY A C 1
ATOM 764 O O . GLY A 1 91 ? -3.493 6.930 -17.610 1.00 71.19 91 GLY A O 1
ATOM 765 N N . TYR A 1 92 ? -2.759 6.867 -15.487 1.00 75.75 92 TYR A N 1
ATOM 766 C CA . TYR A 1 92 ? -1.359 7.090 -15.813 1.00 75.75 92 TYR A CA 1
ATOM 767 C C . TYR A 1 92 ? -0.567 5.789 -15.685 1.00 75.75 92 TYR A C 1
ATOM 769 O O . TYR A 1 92 ? -0.309 5.313 -14.582 1.00 75.75 92 TYR A O 1
ATOM 777 N N . ILE A 1 93 ? -0.135 5.236 -16.819 1.00 80.62 93 ILE A N 1
ATOM 778 C CA . ILE A 1 93 ? 0.714 4.043 -16.849 1.00 80.62 93 ILE A CA 1
ATOM 779 C C . ILE A 1 93 ? 2.183 4.467 -16.807 1.00 80.62 93 ILE A C 1
ATOM 781 O O . ILE A 1 93 ? 2.686 5.131 -17.714 1.00 80.62 93 ILE A O 1
ATOM 785 N N . PHE A 1 94 ? 2.895 4.026 -15.775 1.00 79.88 94 PHE A N 1
ATOM 786 C CA . PHE A 1 94 ? 4.327 4.232 -15.600 1.00 79.88 94 PHE A CA 1
ATOM 787 C C . PHE A 1 94 ? 5.080 2.906 -15.612 1.00 79.88 94 PHE A C 1
ATOM 789 O O . PHE A 1 94 ? 4.692 1.947 -14.950 1.00 79.88 94 PHE A O 1
ATOM 796 N N . LEU A 1 95 ? 6.206 2.853 -16.316 1.00 78.88 95 LEU A N 1
ATOM 797 C CA . LEU A 1 95 ? 7.136 1.732 -16.219 1.00 78.88 95 LEU A CA 1
ATOM 798 C C . LEU A 1 95 ? 8.042 1.962 -15.010 1.00 78.88 95 LEU A C 1
ATOM 800 O O . LEU A 1 95 ? 8.891 2.846 -15.050 1.00 78.88 95 LEU A O 1
ATOM 804 N N . SER A 1 96 ? 7.871 1.176 -13.943 1.00 72.31 96 SER A N 1
ATOM 805 C CA . SER A 1 96 ? 8.535 1.459 -12.662 1.00 72.31 96 SER A CA 1
ATOM 806 C C . SER A 1 96 ? 10.060 1.312 -12.678 1.00 72.31 96 SER A C 1
ATOM 808 O O . SER A 1 96 ? 10.699 1.716 -11.721 1.00 72.31 96 SER A O 1
ATOM 810 N N . GLY A 1 97 ? 10.678 0.721 -13.710 1.00 76.38 97 GLY A N 1
ATOM 811 C CA . GLY A 1 97 ? 12.134 0.485 -13.771 1.00 76.38 97 GLY A CA 1
ATOM 812 C C . GLY A 1 97 ? 12.685 -0.461 -12.686 1.00 76.38 97 GLY A C 1
ATOM 813 O O . GLY A 1 97 ? 13.837 -0.889 -12.757 1.00 76.38 97 GLY A O 1
ATOM 814 N N . ILE A 1 98 ? 11.857 -0.835 -11.708 1.00 85.62 98 ILE A N 1
ATOM 815 C CA . ILE A 1 98 ? 12.192 -1.675 -10.566 1.00 85.62 98 ILE A CA 1
ATOM 816 C C . ILE A 1 98 ? 12.399 -3.122 -11.026 1.00 85.62 98 ILE A C 1
ATOM 818 O O . ILE A 1 98 ? 11.514 -3.717 -11.640 1.00 85.62 98 ILE A O 1
ATOM 822 N N . LYS A 1 99 ? 13.543 -3.725 -10.670 1.00 83.69 99 LYS A N 1
ATOM 823 C CA . LYS A 1 99 ? 13.938 -5.104 -11.049 1.00 83.69 99 LYS A CA 1
ATOM 824 C C . LYS A 1 99 ? 13.738 -6.162 -9.963 1.00 83.69 99 LYS A C 1
ATOM 826 O O . LYS A 1 99 ? 13.602 -7.343 -10.278 1.00 83.69 99 LYS A O 1
ATOM 831 N N . GLU A 1 100 ? 13.561 -5.756 -8.714 1.00 88.19 100 GLU A N 1
ATOM 832 C CA . GLU A 1 100 ? 13.259 -6.631 -7.574 1.00 88.19 100 GLU A CA 1
ATOM 833 C C . GLU A 1 100 ? 11.740 -6.745 -7.361 1.00 88.19 100 GLU A C 1
ATOM 835 O O . GLU A 1 100 ? 11.019 -5.757 -7.479 1.00 88.19 100 GLU A O 1
ATOM 840 N N . TYR A 1 101 ? 11.198 -7.946 -7.136 1.00 84.88 101 TYR A N 1
ATOM 841 C CA . TYR A 1 101 ? 9.742 -8.100 -6.940 1.00 84.88 101 TYR A CA 1
ATOM 842 C C . TYR A 1 101 ? 9.272 -7.454 -5.629 1.00 84.88 101 TYR A C 1
ATOM 844 O O . TYR A 1 101 ? 8.173 -6.906 -5.562 1.00 84.88 101 TYR A O 1
ATOM 852 N N . GLN A 1 102 ? 10.109 -7.509 -4.592 1.00 86.25 102 GLN A N 1
ATOM 853 C CA . GLN A 1 102 ? 9.813 -6.914 -3.293 1.00 86.25 102 GLN A CA 1
ATOM 854 C C . GLN A 1 102 ? 9.704 -5.388 -3.385 1.00 86.25 102 GLN A C 1
ATOM 856 O O . GLN A 1 102 ? 8.706 -4.834 -2.938 1.00 86.25 102 GLN A O 1
ATOM 861 N N . ASP A 1 103 ? 10.659 -4.737 -4.043 1.00 90.19 103 ASP A N 1
ATOM 862 C CA . ASP A 1 103 ? 10.645 -3.296 -4.319 1.00 90.19 103 ASP A CA 1
ATOM 863 C C . ASP A 1 103 ? 9.387 -2.864 -5.075 1.00 90.19 103 ASP A C 1
ATOM 865 O O . ASP A 1 103 ? 8.793 -1.826 -4.792 1.00 90.19 103 ASP A O 1
ATOM 869 N N . TYR A 1 104 ? 8.935 -3.696 -6.013 1.00 89.31 104 TYR A N 1
ATOM 870 C CA . TYR A 1 104 ? 7.719 -3.424 -6.767 1.00 89.31 104 TYR A CA 1
ATOM 871 C C . TYR A 1 104 ? 6.466 -3.512 -5.880 1.00 89.31 104 TYR A C 1
ATOM 873 O O . TYR A 1 104 ? 5.562 -2.688 -5.994 1.00 89.31 104 TYR A O 1
ATOM 881 N N . CYS A 1 105 ? 6.430 -4.465 -4.945 1.00 88.69 105 CYS A N 1
ATOM 882 C CA . CYS A 1 105 ? 5.370 -4.546 -3.936 1.00 88.69 105 CYS A CA 1
ATOM 883 C C . CYS A 1 105 ? 5.384 -3.329 -2.994 1.00 88.69 105 CYS A C 1
ATOM 885 O O . CYS A 1 105 ? 4.320 -2.812 -2.654 1.00 88.69 105 CYS A O 1
ATOM 887 N N . ILE A 1 106 ? 6.569 -2.838 -2.607 1.00 91.56 106 ILE A N 1
ATOM 888 C CA . ILE A 1 106 ? 6.710 -1.606 -1.815 1.00 91.56 106 ILE A CA 1
ATOM 889 C C . ILE A 1 106 ? 6.138 -0.420 -2.598 1.00 91.56 106 ILE A C 1
ATOM 891 O O . ILE A 1 106 ? 5.282 0.287 -2.071 1.00 91.56 106 ILE A O 1
ATOM 895 N N . LEU A 1 107 ? 6.518 -0.250 -3.871 1.00 91.88 107 LEU A N 1
ATOM 896 C CA . LEU A 1 107 ? 5.992 0.823 -4.723 1.00 91.88 107 LEU A CA 1
ATOM 897 C C . LEU A 1 107 ? 4.460 0.806 -4.782 1.00 91.88 107 LEU A C 1
ATOM 899 O O . LEU A 1 107 ? 3.816 1.822 -4.531 1.00 91.88 107 LEU A O 1
ATOM 903 N N . LEU A 1 108 ? 3.875 -0.358 -5.073 1.00 90.19 108 LEU A N 1
ATOM 904 C CA . LEU A 1 108 ? 2.423 -0.522 -5.158 1.00 90.19 108 LEU A CA 1
A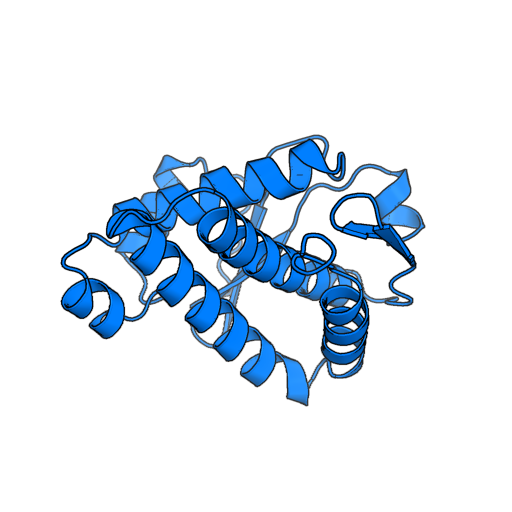TOM 905 C C . LEU A 1 108 ? 1.720 -0.213 -3.833 1.00 90.19 108 LEU A C 1
ATOM 907 O O . LEU A 1 108 ? 0.638 0.368 -3.836 1.00 90.19 108 LEU A O 1
ATOM 911 N N . THR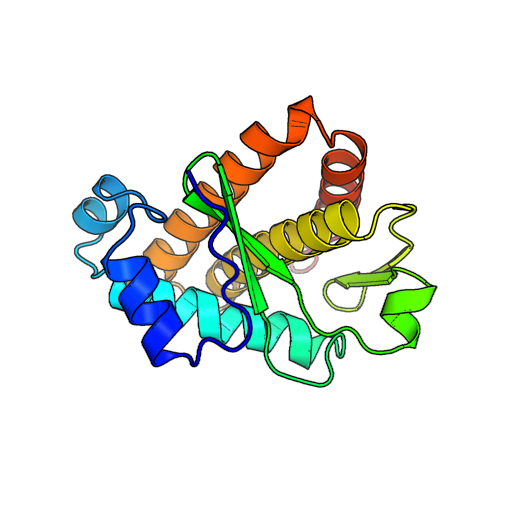 A 1 109 ? 2.345 -0.562 -2.709 1.00 91.06 109 THR A N 1
ATOM 912 C CA . THR A 1 109 ? 1.833 -0.250 -1.369 1.00 91.06 109 THR A CA 1
ATOM 913 C C . THR A 1 109 ? 1.785 1.259 -1.134 1.00 91.06 109 THR A C 1
ATOM 915 O O . THR A 1 109 ? 0.749 1.780 -0.724 1.00 91.06 109 THR A O 1
ATOM 918 N N . LEU A 1 110 ? 2.874 1.976 -1.439 1.00 92.00 110 LEU A N 1
ATOM 919 C CA . LEU A 1 110 ? 2.946 3.434 -1.284 1.00 92.00 110 LEU A CA 1
ATOM 920 C C . LEU A 1 110 ? 1.919 4.142 -2.177 1.00 92.00 110 LEU A C 1
ATOM 922 O O . LEU A 1 110 ? 1.201 5.030 -1.718 1.00 92.00 110 LEU A O 1
ATOM 926 N N . CYS A 1 111 ? 1.793 3.701 -3.433 1.00 89.38 111 CYS A N 1
ATOM 927 C CA . CYS A 1 111 ? 0.758 4.176 -4.349 1.00 89.38 111 CYS A CA 1
ATOM 928 C C . CYS A 1 111 ? -0.648 3.949 -3.781 1.00 89.38 111 CYS A C 1
ATOM 930 O O . CYS A 1 111 ? -1.482 4.853 -3.839 1.00 89.38 111 CYS A O 1
ATOM 932 N N . CYS A 1 112 ? -0.909 2.775 -3.204 1.00 89.06 112 CYS A N 1
ATOM 933 C CA . CYS A 1 112 ? -2.204 2.457 -2.617 1.00 89.06 112 CYS A CA 1
ATOM 934 C C . CYS A 1 112 ? -2.528 3.352 -1.414 1.00 89.06 112 CYS A C 1
ATOM 936 O O . CYS A 1 112 ? -3.624 3.902 -1.363 1.00 89.06 112 CYS A O 1
ATOM 938 N N . TYR A 1 113 ? -1.595 3.563 -0.478 1.00 90.38 113 TYR A N 1
ATOM 939 C CA . TYR A 1 113 ? -1.818 4.498 0.633 1.00 90.38 113 TYR A CA 1
ATOM 940 C C . TYR A 1 113 ? -2.108 5.909 0.121 1.00 90.38 113 TYR A C 1
ATOM 942 O O . TYR A 1 113 ? -3.109 6.513 0.492 1.00 90.38 113 TYR A O 1
ATOM 950 N N . HIS A 1 114 ? -1.301 6.410 -0.813 1.00 88.94 114 HIS A N 1
ATOM 951 C CA . HIS A 1 114 ? -1.555 7.721 -1.401 1.00 88.94 114 HIS A CA 1
ATOM 952 C C . HIS A 1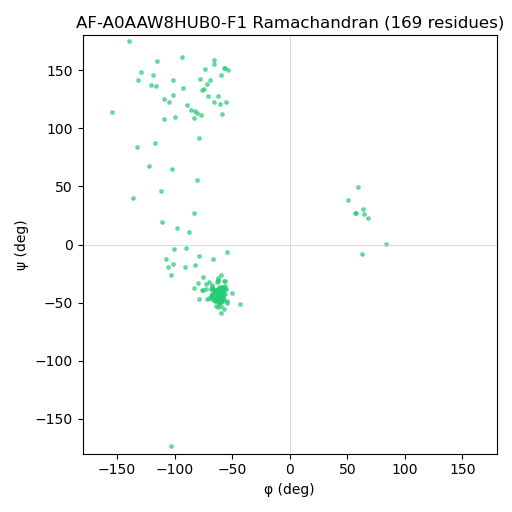 114 ? -2.937 7.800 -2.076 1.00 88.94 114 HIS A C 1
ATOM 954 O O . HIS A 1 114 ? -3.650 8.783 -1.908 1.00 88.94 114 HIS A O 1
ATOM 960 N N . TRP A 1 115 ? -3.353 6.741 -2.777 1.00 85.44 115 TRP A N 1
ATOM 961 C CA . TRP A 1 115 ? -4.660 6.672 -3.434 1.00 85.44 115 TRP A CA 1
ATOM 962 C C . TRP A 1 115 ? -5.815 6.729 -2.435 1.00 85.44 115 TRP A C 1
ATOM 964 O O . TRP A 1 115 ? -6.787 7.441 -2.663 1.00 85.44 115 TRP A O 1
ATOM 974 N N . ILE A 1 116 ? -5.718 5.988 -1.330 1.00 85.38 116 ILE A N 1
ATOM 975 C CA . ILE A 1 116 ? -6.753 5.974 -0.293 1.00 85.38 116 ILE A CA 1
ATOM 976 C C . ILE A 1 116 ? -6.904 7.378 0.303 1.00 85.38 116 ILE A C 1
ATOM 978 O O . ILE A 1 116 ? -8.016 7.900 0.343 1.00 85.38 116 ILE A O 1
ATOM 982 N N . ALA A 1 117 ? -5.798 8.013 0.702 1.00 85.50 117 ALA A N 1
ATOM 983 C CA . ALA A 1 117 ? -5.830 9.369 1.246 1.00 85.50 117 ALA A CA 1
ATOM 984 C C . ALA A 1 117 ? -6.442 10.374 0.252 1.00 85.50 117 ALA A C 1
ATOM 986 O O . ALA A 1 117 ? -7.280 11.192 0.633 1.00 85.50 117 ALA A O 1
ATOM 987 N N . ASP A 1 118 ? -6.078 10.284 -1.027 1.00 80.38 118 ASP A N 1
ATOM 988 C CA . ASP A 1 118 ? -6.576 11.184 -2.070 1.00 80.38 118 ASP A CA 1
ATOM 989 C C . ASP A 1 118 ? -8.078 10.992 -2.347 1.00 80.38 118 ASP A C 1
ATOM 991 O O . ASP A 1 118 ? -8.836 11.962 -2.346 1.00 80.38 118 ASP A O 1
ATOM 995 N N . VAL A 1 119 ? -8.553 9.746 -2.472 1.00 78.50 119 VAL A N 1
ATOM 996 C CA . VAL A 1 119 ? -9.984 9.447 -2.674 1.00 78.50 119 VAL A CA 1
ATOM 997 C C . VAL A 1 119 ? -10.834 10.013 -1.539 1.00 78.50 119 VAL A C 1
ATOM 999 O O . VAL A 1 119 ? -11.865 10.635 -1.798 1.00 78.50 119 VAL A O 1
ATOM 1002 N N . PHE A 1 120 ? -10.417 9.831 -0.287 1.00 78.38 120 PHE A N 1
ATOM 1003 C CA . PHE A 1 120 ? -11.164 10.379 0.844 1.00 78.38 120 PHE A CA 1
ATOM 1004 C C . PHE A 1 120 ? -11.071 11.903 0.925 1.00 78.38 120 PHE A C 1
ATOM 1006 O O . PHE A 1 120 ? -12.056 12.541 1.279 1.00 78.38 120 PHE A O 1
ATOM 1013 N N . THR A 1 121 ? -9.952 12.502 0.513 1.00 77.69 121 THR A N 1
ATOM 1014 C CA . THR A 1 121 ? -9.812 13.967 0.450 1.00 77.69 121 THR A CA 1
ATOM 1015 C C . THR A 1 121 ? -10.766 14.590 -0.574 1.00 77.69 121 THR A C 1
ATOM 1017 O O . THR A 1 121 ? -11.365 15.629 -0.302 1.00 77.69 121 THR A O 1
ATOM 1020 N N . VAL A 1 122 ? -10.922 13.962 -1.745 1.00 70.19 122 VAL A N 1
ATOM 1021 C CA . VAL A 1 122 ? -11.704 14.505 -2.871 1.00 70.19 122 VAL A CA 1
ATOM 1022 C C . VAL A 1 122 ? -13.204 14.236 -2.741 1.00 70.19 122 VAL A C 1
ATOM 1024 O O . VAL A 1 122 ? -14.009 15.076 -3.139 1.00 70.19 122 VAL A O 1
ATOM 1027 N N . TYR A 1 123 ? -13.601 13.066 -2.233 1.00 64.25 123 TYR A N 1
ATOM 1028 C CA . TYR A 1 123 ? -14.990 12.605 -2.338 1.00 64.25 123 TYR A CA 1
ATOM 1029 C C . TYR A 1 123 ? -15.792 12.646 -1.030 1.00 64.25 123 TYR A C 1
ATOM 1031 O O . TYR A 1 123 ? -17.010 12.472 -1.095 1.00 64.25 123 TYR A O 1
ATOM 1039 N N . ASN A 1 124 ? -15.179 12.842 0.148 1.00 63.44 124 ASN A N 1
ATOM 1040 C CA . ASN A 1 124 ? -15.919 12.740 1.411 1.00 63.44 124 ASN A CA 1
ATOM 1041 C C . ASN A 1 124 ? -15.298 13.564 2.559 1.00 63.44 124 ASN A C 1
ATOM 1043 O O . ASN A 1 124 ? -14.219 13.259 3.051 1.00 63.44 124 ASN A O 1
ATOM 1047 N N . HIS A 1 125 ? -16.004 14.594 3.035 1.00 64.94 125 HIS A N 1
ATOM 1048 C CA . HIS A 1 125 ? -15.526 15.484 4.108 1.00 64.94 125 HIS A CA 1
ATOM 1049 C C . HIS A 1 125 ? -16.062 15.133 5.508 1.00 64.94 125 HIS A C 1
ATOM 1051 O O . HIS A 1 125 ? -15.971 15.952 6.419 1.00 64.94 125 HIS A O 1
ATOM 1057 N N . SER A 1 126 ? -16.639 13.944 5.702 1.00 74.62 126 SER A N 1
ATOM 1058 C CA . SER A 1 126 ? -17.088 13.506 7.034 1.00 74.62 126 SER A CA 1
ATOM 1059 C C . SER A 1 126 ? -15.916 13.315 8.012 1.00 74.62 126 SER A C 1
ATOM 1061 O O . SER A 1 126 ? -14.793 13.026 7.596 1.00 74.62 126 SER A O 1
ATOM 1063 N N . GLU A 1 127 ? -16.169 13.409 9.322 1.00 67.88 127 GLU A N 1
ATOM 1064 C CA . GLU A 1 127 ? -15.157 13.150 10.367 1.00 67.88 127 GLU A CA 1
ATOM 1065 C C . GLU A 1 127 ? -14.515 11.758 10.226 1.00 67.88 127 GLU A C 1
ATOM 1067 O O . GLU A 1 127 ? -13.301 11.604 10.344 1.00 67.88 127 GLU A O 1
ATOM 1072 N N . GLN A 1 128 ? -15.312 10.753 9.851 1.00 69.31 128 GLN A N 1
ATOM 1073 C CA . GLN A 1 128 ? -14.834 9.395 9.566 1.00 69.31 128 GLN A CA 1
ATOM 1074 C C . GLN A 1 128 ? -13.858 9.354 8.378 1.00 69.31 128 GLN A C 1
ATOM 1076 O O . GLN A 1 128 ? -12.937 8.542 8.354 1.00 69.31 128 GL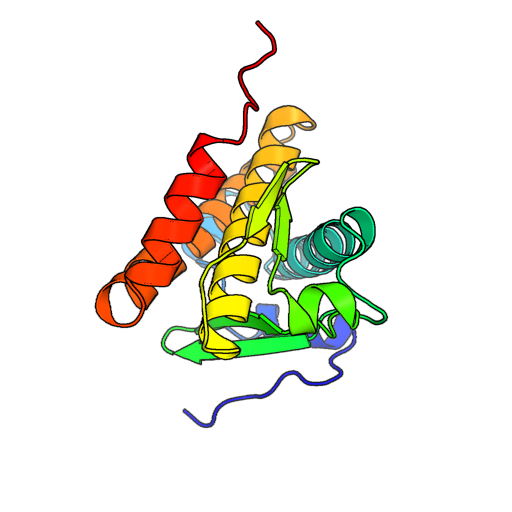N A O 1
ATOM 1081 N N . SER A 1 129 ? -14.025 10.250 7.402 1.00 76.19 129 SER A N 1
ATOM 1082 C CA . SER A 1 129 ? -13.116 10.370 6.256 1.00 76.19 129 SER A CA 1
ATOM 1083 C C . SER A 1 129 ? -11.812 11.070 6.633 1.00 76.19 129 SER A C 1
ATOM 1085 O O . SER A 1 129 ? -10.747 10.623 6.210 1.00 76.19 129 SER A O 1
ATOM 1087 N N . GLN A 1 130 ? -11.872 12.102 7.483 1.00 80.31 130 GLN A N 1
ATOM 1088 C CA . GLN A 1 130 ? -10.678 12.782 8.010 1.00 80.31 130 GLN A CA 1
ATOM 1089 C C . GLN A 1 130 ? -9.766 11.819 8.769 1.00 80.31 130 GLN A C 1
ATOM 1091 O O . GLN A 1 130 ? -8.552 11.812 8.570 1.00 80.31 130 GLN A O 1
ATOM 1096 N N . PHE A 1 131 ? -10.359 10.928 9.557 1.00 79.81 131 PHE A N 1
ATOM 1097 C CA . PHE A 1 131 ? -9.618 9.884 10.246 1.00 79.81 131 PHE A CA 1
ATOM 1098 C C . PHE A 1 131 ? -8.895 8.917 9.294 1.00 79.81 131 PHE A C 1
ATOM 1100 O O . PHE A 1 131 ? -7.711 8.630 9.483 1.00 79.81 131 PHE A O 1
ATOM 1107 N N . ILE A 1 132 ? -9.569 8.435 8.240 1.00 81.00 132 ILE A N 1
ATOM 1108 C CA . ILE A 1 132 ? -8.953 7.534 7.249 1.00 81.00 132 ILE A CA 1
ATOM 1109 C C . ILE A 1 132 ? -7.782 8.228 6.543 1.00 81.00 132 ILE A C 1
ATOM 1111 O O . ILE A 1 132 ? -6.735 7.606 6.339 1.00 81.00 132 ILE A O 1
ATOM 1115 N N . ILE A 1 133 ? -7.918 9.518 6.222 1.00 85.31 133 ILE A N 1
ATOM 1116 C CA . ILE A 1 133 ? -6.836 10.332 5.652 1.00 85.31 133 ILE A CA 1
ATOM 1117 C C . ILE A 1 133 ? -5.654 10.402 6.627 1.00 85.31 133 ILE A C 1
ATOM 1119 O O . ILE A 1 133 ? -4.522 10.120 6.228 1.00 85.31 133 ILE A O 1
ATOM 1123 N N . ALA A 1 134 ? -5.901 10.729 7.899 1.00 84.19 134 ALA A N 1
ATOM 1124 C CA . ALA A 1 134 ? -4.860 10.857 8.919 1.00 84.19 134 ALA A CA 1
ATOM 1125 C C . ALA A 1 134 ? -4.073 9.551 9.107 1.00 84.19 134 ALA A C 1
ATOM 1127 O O . ALA A 1 134 ? -2.842 9.547 9.037 1.00 84.19 134 ALA A O 1
ATOM 1128 N N . VAL A 1 135 ? -4.774 8.424 9.254 1.00 83.00 135 VAL A N 1
ATOM 1129 C CA . VAL A 1 135 ? -4.147 7.103 9.403 1.00 83.00 135 VAL A CA 1
ATOM 1130 C C . VAL A 1 135 ? -3.346 6.715 8.166 1.00 83.00 135 VAL A C 1
ATOM 1132 O O . VAL A 1 135 ? -2.221 6.227 8.269 1.00 83.00 135 VAL A O 1
ATOM 1135 N N . THR A 1 136 ? -3.910 6.925 6.981 1.00 86.88 136 THR A N 1
ATOM 11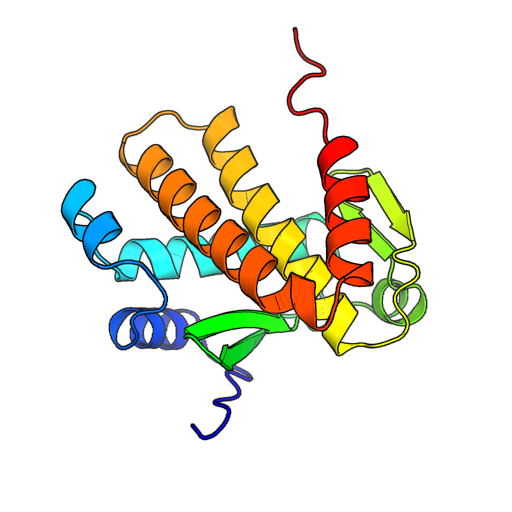36 C CA . THR A 1 136 ? -3.242 6.529 5.741 1.00 86.88 136 THR A CA 1
ATOM 1137 C C . THR A 1 136 ? -1.991 7.372 5.490 1.00 86.88 136 THR A C 1
ATOM 1139 O O . THR A 1 136 ? -0.971 6.844 5.045 1.00 86.88 136 THR A O 1
ATOM 1142 N N . ASN A 1 137 ? -2.027 8.660 5.840 1.00 88.38 137 ASN A N 1
ATOM 1143 C CA . ASN A 1 137 ? -0.860 9.536 5.789 1.00 88.38 137 ASN A CA 1
ATOM 1144 C C . ASN A 1 137 ? 0.218 9.137 6.807 1.00 88.38 137 ASN A C 1
ATOM 1146 O O . ASN A 1 137 ? 1.400 9.175 6.461 1.00 88.38 137 ASN A O 1
ATOM 1150 N N . ASP A 1 138 ? -0.156 8.710 8.019 1.00 87.69 138 ASP A N 1
ATOM 1151 C CA . ASP A 1 138 ? 0.794 8.159 9.000 1.00 87.69 138 ASP A CA 1
ATOM 1152 C C . ASP A 1 138 ? 1.496 6.907 8.458 1.00 87.69 138 ASP A C 1
ATOM 1154 O O . ASP A 1 138 ? 2.727 6.832 8.447 1.00 87.69 138 ASP A O 1
ATOM 1158 N N . LEU A 1 139 ? 0.726 5.953 7.923 1.00 87.12 139 LEU A N 1
ATOM 1159 C CA . LEU A 1 139 ? 1.265 4.729 7.324 1.00 87.12 139 LEU A CA 1
ATOM 1160 C C . LEU A 1 139 ? 2.170 5.025 6.129 1.00 87.12 139 LEU A C 1
ATOM 1162 O O . LEU A 1 139 ? 3.240 4.422 6.007 1.00 87.12 139 LEU A O 1
ATOM 1166 N N . LEU A 1 140 ? 1.773 5.963 5.266 1.00 90.69 140 LEU A N 1
ATOM 1167 C CA . LEU A 1 140 ? 2.578 6.394 4.128 1.00 90.69 140 LEU A CA 1
ATOM 1168 C C . LEU A 1 140 ? 3.903 6.996 4.598 1.00 90.69 140 LEU A C 1
ATOM 1170 O O . LEU A 1 140 ? 4.956 6.568 4.129 1.00 90.69 140 LEU A O 1
ATOM 1174 N N . LYS A 1 141 ? 3.861 7.937 5.547 1.00 90.25 141 LYS A N 1
ATOM 1175 C CA . LYS A 1 141 ? 5.053 8.603 6.081 1.00 90.25 141 LYS A CA 1
ATOM 1176 C C . LYS A 1 141 ? 6.014 7.600 6.705 1.00 90.25 141 LYS A C 1
ATOM 1178 O O . LYS A 1 141 ? 7.165 7.531 6.293 1.00 90.25 141 LYS A O 1
ATOM 1183 N N . ARG A 1 142 ? 5.530 6.759 7.623 1.00 88.56 142 ARG A N 1
ATOM 1184 C CA . ARG A 1 142 ? 6.358 5.732 8.273 1.00 88.56 142 ARG A CA 1
ATOM 1185 C C . ARG A 1 142 ? 6.966 4.757 7.269 1.00 88.56 142 ARG A C 1
ATOM 1187 O O . ARG A 1 142 ? 8.107 4.342 7.442 1.00 88.56 142 ARG A O 1
ATOM 1194 N N . SER A 1 143 ? 6.219 4.397 6.224 1.00 89.88 143 SER A N 1
ATOM 1195 C CA . SER A 1 143 ? 6.720 3.518 5.165 1.00 89.88 143 SER A CA 1
ATOM 1196 C C . SER A 1 143 ? 7.815 4.196 4.341 1.00 89.88 143 SER A C 1
ATOM 1198 O O . SER A 1 143 ? 8.845 3.579 4.087 1.00 89.88 143 SER A O 1
ATOM 1200 N N . VAL A 1 144 ? 7.630 5.461 3.953 1.00 91.44 144 VAL A N 1
ATOM 1201 C CA . VAL A 1 144 ? 8.655 6.242 3.241 1.00 91.44 144 VAL A CA 1
ATOM 1202 C C . VAL A 1 144 ? 9.910 6.381 4.096 1.00 91.44 144 VAL A C 1
ATOM 1204 O O . VAL A 1 144 ? 10.995 6.056 3.619 1.00 91.44 144 VAL A O 1
ATOM 1207 N N . ASP A 1 145 ? 9.761 6.781 5.358 1.00 89.94 145 ASP A N 1
ATOM 1208 C CA . ASP A 1 145 ? 10.879 6.948 6.288 1.00 89.94 145 ASP A CA 1
ATOM 1209 C C . ASP A 1 145 ? 11.663 5.634 6.425 1.00 89.94 145 ASP A C 1
ATOM 1211 O O . ASP A 1 145 ? 12.884 5.620 6.271 1.00 89.94 145 ASP A O 1
ATOM 1215 N N . HIS A 1 146 ? 10.963 4.509 6.611 1.00 88.50 146 HIS A N 1
ATOM 1216 C CA . HIS A 1 146 ? 11.577 3.188 6.752 1.00 88.50 146 HIS A CA 1
ATOM 1217 C C . HIS A 1 146 ? 12.293 2.714 5.479 1.00 88.50 146 HIS A C 1
ATOM 1219 O O . HIS A 1 146 ? 13.426 2.241 5.546 1.00 88.50 146 HIS A O 1
ATOM 1225 N N . PHE A 1 147 ? 11.651 2.822 4.312 1.00 89.12 147 PHE A N 1
ATOM 1226 C CA . PHE A 1 147 ? 12.206 2.290 3.064 1.00 89.12 147 PHE A CA 1
ATOM 1227 C C . PHE A 1 147 ? 13.217 3.227 2.398 1.00 89.12 147 PHE A C 1
ATOM 1229 O O . PHE A 1 147 ? 13.990 2.761 1.567 1.00 89.12 147 PHE A O 1
ATOM 1236 N N . SER A 1 148 ? 13.254 4.515 2.749 1.00 87.38 148 SER A N 1
ATOM 1237 C CA . SER A 1 148 ? 14.167 5.491 2.134 1.00 87.38 148 SER A CA 1
ATOM 1238 C C . SER A 1 148 ? 15.647 5.110 2.245 1.00 87.38 148 SER A C 1
ATOM 1240 O O . SER A 1 148 ? 16.408 5.388 1.324 1.00 87.38 148 SER A O 1
ATOM 1242 N N . ALA A 1 149 ? 16.043 4.419 3.318 1.00 84.75 149 ALA A N 1
ATOM 1243 C CA . ALA A 1 149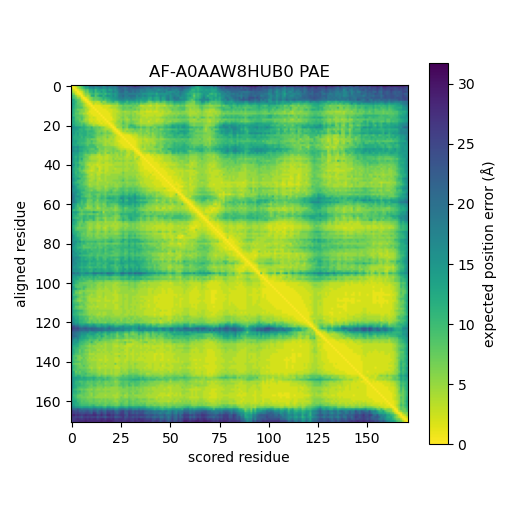 ? 17.429 4.016 3.540 1.00 84.75 149 ALA A CA 1
ATOM 1244 C C . ALA A 1 149 ? 17.876 2.828 2.667 1.00 84.75 149 ALA A C 1
ATOM 1246 O O . ALA A 1 149 ? 19.012 2.801 2.200 1.00 84.75 149 ALA A O 1
ATOM 1247 N N . GLU A 1 150 ? 17.002 1.837 2.453 1.00 84.31 150 GLU A N 1
ATOM 1248 C CA . GLU A 1 150 ? 17.347 0.576 1.766 1.00 84.31 150 GLU A CA 1
ATOM 1249 C C . GLU A 1 150 ? 16.793 0.493 0.334 1.00 84.31 150 GLU A C 1
ATOM 1251 O O . GLU A 1 150 ? 17.282 -0.281 -0.486 1.00 84.31 150 GLU A O 1
ATOM 1256 N N . HIS A 1 151 ? 15.786 1.305 0.010 1.00 90.25 151 HIS A N 1
ATOM 1257 C CA . HIS A 1 151 ? 15.015 1.230 -1.230 1.00 90.25 151 HIS A CA 1
ATOM 1258 C C . HIS A 1 151 ? 14.783 2.621 -1.845 1.00 90.25 151 HIS A C 1
ATOM 1260 O O . HIS A 1 151 ? 13.707 2.905 -2.372 1.00 90.25 151 HIS A O 1
ATOM 1266 N N . GLU A 1 152 ? 15.789 3.499 -1.818 1.00 89.62 152 GLU A N 1
ATOM 1267 C CA . GLU A 1 152 ? 15.702 4.884 -2.317 1.00 89.62 152 GLU A CA 1
ATOM 1268 C C . GLU A 1 152 ? 15.122 4.981 -3.743 1.00 89.62 152 GLU A C 1
ATOM 1270 O O . GLU A 1 152 ? 14.240 5.795 -4.015 1.00 89.62 152 GLU A O 1
ATOM 1275 N N . ASN A 1 153 ? 15.529 4.079 -4.645 1.00 89.31 153 ASN A N 1
ATOM 1276 C CA . ASN A 1 153 ? 14.996 4.007 -6.012 1.00 89.31 153 ASN A CA 1
ATOM 1277 C C . ASN A 1 153 ? 13.469 3.837 -6.047 1.00 89.31 153 ASN A C 1
ATOM 1279 O O . ASN A 1 153 ? 12.802 4.397 -6.919 1.00 89.31 153 ASN A O 1
ATOM 1283 N N . VAL A 1 154 ? 12.910 3.083 -5.098 1.00 91.44 154 VAL A N 1
ATOM 1284 C CA . VAL A 1 154 ? 11.465 2.870 -4.967 1.00 91.44 154 VAL A CA 1
ATOM 1285 C C . VAL A 1 154 ? 10.772 4.159 -4.547 1.00 91.44 154 VAL A C 1
ATOM 1287 O O . VAL A 1 154 ? 9.755 4.519 -5.139 1.00 91.44 154 VAL A O 1
ATOM 1290 N N . ILE A 1 155 ? 11.343 4.878 -3.579 1.00 92.56 155 ILE A N 1
ATOM 1291 C CA . ILE A 1 155 ? 10.812 6.162 -3.106 1.00 92.56 155 ILE A CA 1
ATOM 1292 C C . ILE A 1 155 ? 10.866 7.216 -4.215 1.00 92.56 155 ILE A C 1
ATOM 1294 O O . ILE A 1 155 ? 9.881 7.915 -4.442 1.00 92.56 155 ILE A O 1
ATOM 1298 N N . ASN A 1 156 ? 11.956 7.273 -4.980 1.00 90.44 156 ASN A N 1
ATOM 1299 C CA . ASN A 1 156 ? 12.071 8.168 -6.132 1.00 90.44 156 ASN A CA 1
ATOM 1300 C C . ASN A 1 156 ?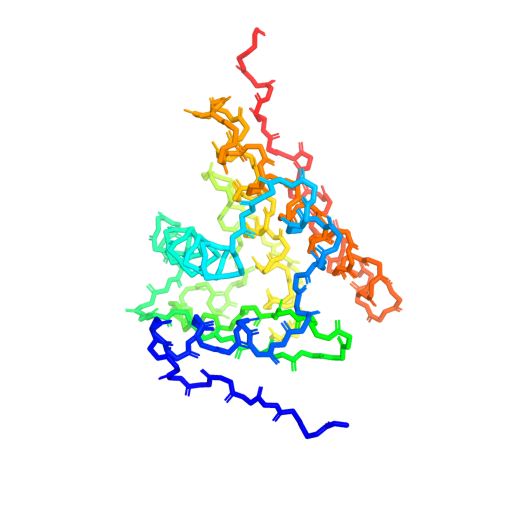 11.013 7.860 -7.202 1.00 90.44 156 ASN A C 1
ATOM 1302 O O . ASN A 1 156 ? 10.352 8.771 -7.699 1.00 90.44 156 ASN A O 1
ATOM 1306 N N . CYS A 1 157 ? 10.783 6.579 -7.511 1.00 89.56 157 CYS A N 1
ATOM 1307 C CA . CYS A 1 157 ? 9.710 6.174 -8.424 1.00 89.56 157 CYS A CA 1
ATOM 1308 C C . CYS A 1 157 ? 8.325 6.570 -7.899 1.00 89.56 157 CYS A C 1
ATOM 1310 O O . CYS A 1 157 ? 7.499 7.069 -8.665 1.00 89.56 157 CYS A O 1
ATOM 1312 N N . PHE A 1 158 ? 8.074 6.373 -6.602 1.00 90.94 158 PHE A N 1
ATOM 1313 C CA . PHE A 1 158 ? 6.833 6.796 -5.960 1.00 90.94 158 PHE A CA 1
ATOM 1314 C C . PHE A 1 158 ? 6.636 8.312 -6.060 1.00 90.94 158 PHE A C 1
ATOM 1316 O O . PHE A 1 158 ? 5.560 8.747 -6.455 1.00 90.94 158 PHE A O 1
ATOM 1323 N N . ASN A 1 159 ? 7.663 9.116 -5.782 1.00 88.69 159 ASN A N 1
ATOM 1324 C CA . ASN A 1 159 ? 7.576 10.575 -5.860 1.00 88.69 159 ASN A CA 1
ATOM 1325 C C . ASN A 1 159 ? 7.272 11.056 -7.287 1.00 88.69 159 ASN A C 1
ATOM 1327 O O . ASN A 1 159 ? 6.370 11.868 -7.469 1.00 88.69 159 ASN A O 1
ATOM 1331 N N . ILE A 1 160 ? 7.919 10.475 -8.306 1.00 87.44 160 ILE A N 1
ATOM 1332 C CA . ILE A 1 160 ? 7.616 10.764 -9.721 1.00 87.44 160 ILE A CA 1
ATOM 1333 C C . ILE A 1 160 ? 6.153 10.440 -10.056 1.00 87.44 160 ILE A C 1
ATOM 1335 O O . ILE A 1 160 ? 5.502 11.175 -10.797 1.00 87.44 160 ILE A O 1
ATOM 1339 N N . LEU A 1 161 ? 5.634 9.315 -9.559 1.00 84.12 161 LEU A N 1
ATOM 1340 C CA . LEU A 1 161 ? 4.238 8.921 -9.761 1.00 84.12 161 LEU A CA 1
ATOM 1341 C C . LEU A 1 161 ? 3.266 9.855 -9.036 1.00 84.12 161 LEU A C 1
ATOM 1343 O O . LEU A 1 161 ? 2.263 10.265 -9.618 1.00 84.12 161 LEU A O 1
ATOM 1347 N N . LYS A 1 162 ? 3.585 10.204 -7.789 1.00 82.75 162 LYS A N 1
ATOM 1348 C CA . LYS A 1 162 ? 2.809 11.101 -6.935 1.00 82.75 162 LYS A CA 1
ATOM 1349 C C . LYS A 1 162 ? 2.666 12.487 -7.564 1.00 82.75 162 LYS A C 1
ATOM 1351 O O . LYS A 1 162 ? 1.556 12.998 -7.637 1.00 82.75 162 LYS A O 1
ATOM 1356 N N . GLU A 1 163 ? 3.754 13.066 -8.067 1.00 80.31 163 GLU A N 1
ATOM 1357 C CA . GLU A 1 163 ? 3.745 14.380 -8.734 1.00 80.31 163 GLU A CA 1
ATOM 1358 C C . GLU A 1 163 ? 2.883 14.408 -10.000 1.00 80.31 163 GLU A C 1
ATOM 1360 O O . GLU A 1 163 ? 2.336 15.445 -10.372 1.00 80.31 163 GLU A O 1
ATOM 1365 N N . LYS A 1 164 ? 2.744 13.264 -10.676 1.00 73.69 164 LYS A N 1
ATOM 1366 C CA . LYS A 1 164 ? 1.931 13.149 -11.891 1.00 73.69 164 LYS A CA 1
ATOM 1367 C C . LYS A 1 164 ? 0.442 13.054 -11.611 1.00 73.69 164 LYS A C 1
ATOM 1369 O O . LYS A 1 164 ? -0.335 13.139 -12.562 1.00 73.69 164 LYS A O 1
ATOM 1374 N N . PHE A 1 165 ? 0.041 12.882 -10.354 1.00 68.12 165 PHE A N 1
ATOM 1375 C CA . PHE A 1 165 ? -1.357 12.829 -9.976 1.00 68.12 165 PHE A CA 1
ATOM 1376 C C . PHE A 1 165 ? -1.931 14.242 -9.828 1.00 68.12 165 PHE A C 1
ATOM 1378 O O . PHE A 1 165 ? -1.527 14.981 -8.932 1.00 68.12 165 PHE A O 1
ATOM 1385 N N . PRO A 1 166 ? -2.888 14.647 -10.678 1.00 53.59 166 PRO A N 1
ATOM 1386 C CA . PRO A 1 166 ? -3.463 15.969 -10.636 1.00 53.59 166 PRO A CA 1
ATOM 1387 C C . PRO A 1 166 ? -4.836 15.904 -9.965 1.00 53.59 166 PRO A C 1
ATOM 1389 O O . PRO A 1 166 ? -5.836 16.282 -10.580 1.00 53.59 166 PRO A O 1
ATOM 1392 N N . SER A 1 167 ? -4.907 15.555 -8.677 1.00 53.75 167 SER A N 1
ATOM 1393 C CA . SER A 1 167 ? -6.055 16.001 -7.863 1.00 53.75 167 SER A CA 1
ATOM 1394 C C . SER A 1 167 ? -6.232 17.542 -7.926 1.00 53.75 167 SER A C 1
ATOM 1396 O O . SER A 1 167 ? -7.271 18.064 -7.544 1.00 53.75 167 SER A O 1
ATOM 1398 N N . TYR A 1 168 ? -5.282 18.246 -8.568 1.00 49.25 168 TYR A N 1
ATOM 1399 C CA . TYR A 1 168 ? -5.294 19.630 -9.053 1.00 49.25 168 TYR A CA 1
ATOM 1400 C C . TYR A 1 168 ? -5.295 19.828 -10.597 1.00 49.25 168 TYR A C 1
ATOM 1402 O O . TYR A 1 168 ? -4.566 20.667 -11.120 1.00 49.25 168 TYR A O 1
ATOM 1410 N N . LYS A 1 169 ? -6.121 19.122 -11.382 1.00 42.06 169 LYS A N 1
ATOM 1411 C CA . LYS A 1 169 ? -6.547 19.626 -12.722 1.00 42.06 169 LYS A CA 1
ATOM 1412 C C . LYS A 1 169 ? -8.025 20.019 -12.796 1.00 42.06 169 LYS A C 1
ATOM 1414 O O . LYS A 1 169 ? -8.588 20.136 -13.881 1.00 42.06 169 LYS A O 1
ATOM 1419 N N . LYS A 1 170 ? -8.641 20.260 -11.639 1.00 42.50 170 LYS A N 1
ATOM 1420 C CA . LYS A 1 170 ? -9.858 21.065 -11.514 1.00 42.50 170 LYS A CA 1
ATOM 1421 C C . LYS A 1 170 ? -9.680 22.069 -10.377 1.00 42.50 170 LYS A C 1
ATOM 1423 O O . LYS A 1 170 ? -10.039 21.794 -9.241 1.00 42.50 170 LYS A O 1
ATOM 1428 N N . ASN A 1 171 ? -9.048 23.188 -10.709 1.00 35.84 171 ASN A N 1
ATOM 1429 C CA . ASN A 1 171 ? -9.731 24.478 -10.779 1.00 35.84 171 ASN A CA 1
ATOM 1430 C C . ASN A 1 171 ? -9.253 25.179 -12.047 1.00 35.84 171 ASN A C 1
ATOM 1432 O O . ASN A 1 171 ? -8.022 25.173 -12.267 1.00 35.84 171 ASN A O 1
#

Solvent-accessible surface area (backbone atoms only — not comparable to full-atom values): 9714 Å² total; per-residue (Å²): 132,83,76,58,72,41,73,84,56,51,70,71,55,48,22,57,45,42,60,76,38,79,59,60,59,64,66,59,31,62,75,67,74,49,62,54,51,62,50,30,47,50,53,53,53,51,46,48,46,54,38,54,77,58,60,41,42,80,56,78,66,25,43,36,49,51,80,91,51,39,77,34,42,49,61,47,54,34,71,66,43,64,73,62,41,48,44,62,60,91,88,43,77,39,73,57,86,64,86,50,72,66,53,47,26,48,36,52,31,51,52,44,32,53,48,52,27,49,52,31,69,76,74,40,90,48,73,73,31,53,47,52,30,52,54,29,49,50,53,41,48,55,48,49,66,64,38,45,81,84,38,44,71,41,51,53,47,43,50,59,54,55,72,71,56,58,91,74,76,76,127